Protein AF-A0A6S7FZI4-F1 (afdb_monomer_lite)

Radius of gyration: 20.91 Å; chains: 1; bounding box: 62×50×69 Å

Organism: Paramuricea clavata (NCBI:txid317549)

pLDDT: mean 75.78, std 21.63, range [35.62, 97.44]

Foldseek 3Di:
DDDDDDPDDDDDDDDDDDPPDDPDDDDDDPDDDDLVVLLVVLCVVCVVLQFRCPVVLVVLLVQLVVCVVVVHALVVSVVVVLVVQVVLCVVVVHDDPPAAEDEAPSVVSNSCSSRPDDCVPVDDVPGDYDHPNVSCVSVVGHGHPPPPPD

Structure (mmCIF, N/CA/C/O backbone):
data_AF-A0A6S7FZI4-F1
#
_entry.id   AF-A0A6S7FZI4-F1
#
loop_
_atom_site.group_PDB
_atom_site.id
_atom_site.type_symbol
_atom_site.label_atom_id
_atom_site.label_alt_id
_atom_site.label_comp_id
_atom_site.label_asym_id
_atom_site.label_entity_id
_atom_site.label_seq_id
_atom_site.pdbx_PDB_ins_code
_atom_site.Cartn_x
_atom_site.Cartn_y
_atom_site.Cartn_z
_atom_site.occupancy
_atom_site.B_iso_or_equiv
_atom_site.auth_seq_id
_atom_site.auth_comp_id
_atom_site.auth_asym_id
_atom_site.auth_atom_id
_atom_site.pdbx_PDB_model_num
ATOM 1 N N . MET A 1 1 ? 42.332 -12.182 -50.160 1.00 38.47 1 MET A N 1
ATOM 2 C CA . MET A 1 1 ? 42.891 -13.267 -49.322 1.00 38.47 1 MET A CA 1
ATOM 3 C C . MET A 1 1 ? 43.192 -12.633 -47.966 1.00 38.47 1 MET A C 1
ATOM 5 O O . MET A 1 1 ? 44.093 -11.819 -47.931 1.00 38.47 1 MET A O 1
ATOM 9 N N . GLY A 1 2 ? 42.352 -12.654 -46.927 1.00 40.97 2 GLY A N 1
ATOM 10 C CA . GLY A 1 2 ? 41.734 -13.753 -46.164 1.00 40.97 2 GLY A CA 1
ATOM 11 C C . GLY A 1 2 ? 42.342 -13.727 -44.736 1.00 40.97 2 GLY A C 1
ATOM 12 O O . GLY A 1 2 ? 43.515 -13.383 -44.649 1.00 40.97 2 GLY A O 1
ATOM 13 N N . PRO A 1 3 ? 41.649 -14.075 -43.629 1.00 50.59 3 PRO A N 1
ATOM 14 C CA . PRO A 1 3 ? 40.214 -14.070 -43.340 1.00 50.59 3 PRO A CA 1
ATOM 15 C C . PRO A 1 3 ? 39.821 -13.096 -42.193 1.00 50.59 3 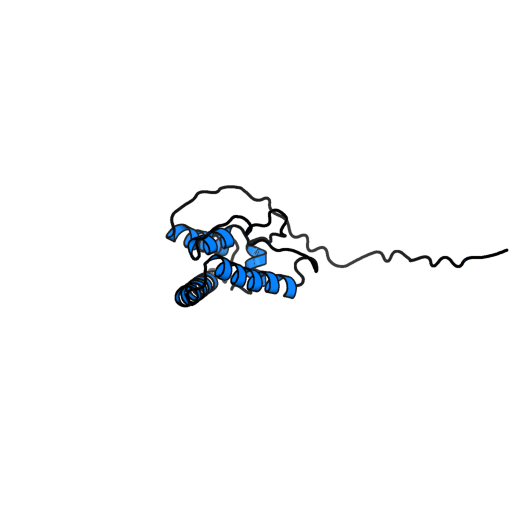PRO A C 1
ATOM 17 O O . PRO A 1 3 ? 40.630 -12.695 -41.360 1.00 50.59 3 PRO A O 1
ATOM 20 N N . ARG A 1 4 ? 38.531 -12.735 -42.141 1.00 47.88 4 ARG A N 1
ATOM 21 C CA . ARG A 1 4 ? 37.890 -12.010 -41.031 1.00 47.88 4 ARG A CA 1
ATOM 22 C C . ARG A 1 4 ? 37.622 -12.981 -39.875 1.00 47.88 4 ARG A C 1
ATOM 24 O O . ARG A 1 4 ? 36.940 -13.982 -40.078 1.00 47.88 4 ARG A O 1
ATOM 31 N N . GLY A 1 5 ? 38.129 -12.676 -38.682 1.00 41.44 5 GLY A N 1
ATOM 32 C CA . GLY A 1 5 ? 37.797 -13.401 -37.455 1.00 41.44 5 GLY A CA 1
ATOM 33 C C . GLY A 1 5 ? 36.372 -13.078 -37.003 1.00 41.44 5 GLY A C 1
ATOM 34 O O . GLY A 1 5 ? 36.095 -11.966 -36.564 1.00 41.44 5 GLY A O 1
ATOM 35 N N . ILE A 1 6 ? 35.471 -14.048 -37.142 1.00 48.12 6 ILE A N 1
ATOM 36 C CA . ILE A 1 6 ? 34.112 -14.025 -36.594 1.00 48.12 6 ILE A CA 1
ATOM 37 C C . ILE A 1 6 ? 34.208 -14.544 -35.157 1.00 48.12 6 ILE A C 1
ATOM 39 O O . ILE A 1 6 ? 34.532 -15.712 -34.945 1.00 48.12 6 ILE A O 1
ATOM 43 N N . PHE A 1 7 ? 33.933 -13.697 -34.165 1.00 44.94 7 PHE A N 1
ATOM 44 C CA . PHE A 1 7 ? 33.712 -14.167 -32.799 1.00 44.94 7 PHE A CA 1
ATOM 45 C C . PHE A 1 7 ? 32.337 -14.843 -32.732 1.00 44.94 7 PHE A C 1
ATOM 47 O O . PHE A 1 7 ? 31.302 -14.182 -32.710 1.00 44.94 7 PHE A O 1
ATOM 54 N N . LEU A 1 8 ? 32.342 -16.180 -32.725 1.00 41.84 8 LEU A N 1
ATOM 55 C CA . LEU A 1 8 ? 31.200 -16.997 -32.322 1.00 41.84 8 LEU A CA 1
ATOM 56 C C . LEU A 1 8 ? 30.901 -16.733 -30.838 1.00 41.84 8 LEU A C 1
ATOM 58 O O . LEU A 1 8 ? 31.619 -17.215 -29.959 1.00 41.84 8 LEU A O 1
ATOM 62 N N . LEU A 1 9 ? 29.818 -16.015 -30.552 1.00 40.19 9 LEU A N 1
ATOM 63 C CA . LEU A 1 9 ? 29.185 -16.060 -29.237 1.00 40.19 9 LEU A CA 1
ATOM 64 C C . LEU A 1 9 ? 28.507 -17.426 -29.088 1.00 40.19 9 LEU A C 1
ATOM 66 O O . LEU A 1 9 ? 27.569 -17.759 -29.813 1.00 40.19 9 LEU A O 1
ATOM 70 N N . LYS A 1 10 ? 29.028 -18.244 -28.171 1.00 39.25 10 LYS A N 1
ATOM 71 C CA . LYS A 1 10 ? 28.401 -19.502 -27.758 1.00 39.25 10 LYS A CA 1
ATOM 72 C C . LYS A 1 10 ? 27.069 -19.200 -27.054 1.00 39.25 10 LYS A C 1
ATOM 74 O O . LYS A 1 10 ? 27.046 -18.314 -26.200 1.00 39.25 10 LYS A O 1
ATOM 79 N N . PRO A 1 11 ? 25.995 -19.962 -27.315 1.00 40.03 11 PRO A N 1
ATOM 80 C CA . PRO A 1 11 ? 24.807 -19.918 -26.478 1.00 40.03 11 PRO A CA 1
ATOM 81 C C . PRO A 1 11 ? 25.095 -20.677 -25.176 1.00 40.03 11 PRO A C 1
ATOM 83 O O . PRO A 1 11 ? 25.331 -21.885 -25.188 1.00 40.03 11 PRO A O 1
ATOM 86 N N . ALA A 1 12 ? 25.108 -19.968 -24.047 1.00 41.47 12 ALA A N 1
ATOM 87 C CA . ALA A 1 12 ? 25.119 -20.591 -22.729 1.00 41.47 12 ALA A CA 1
ATOM 88 C C . ALA A 1 12 ? 23.682 -20.962 -22.356 1.00 41.47 12 ALA A C 1
ATOM 90 O O . ALA A 1 12 ? 22.860 -20.131 -21.980 1.00 41.47 12 ALA A O 1
ATOM 91 N N . SER A 1 13 ? 23.385 -22.240 -22.520 1.00 39.88 13 SER A N 1
ATOM 92 C CA . SER A 1 13 ? 22.155 -22.883 -22.107 1.00 39.88 13 SER A CA 1
ATOM 93 C C . SER A 1 13 ? 22.234 -23.302 -20.628 1.00 39.88 13 SER A C 1
ATOM 95 O O . SER A 1 13 ? 23.157 -24.024 -20.257 1.00 39.88 13 SER A O 1
ATOM 97 N N . ILE A 1 14 ? 21.184 -22.951 -19.867 1.00 42.12 14 ILE A N 1
ATOM 98 C CA . ILE A 1 14 ? 20.490 -23.788 -18.861 1.00 42.12 14 ILE A CA 1
ATOM 99 C C . ILE A 1 14 ? 20.825 -23.620 -17.347 1.00 42.12 14 ILE A C 1
ATOM 101 O O . ILE A 1 14 ? 21.946 -23.811 -16.889 1.00 42.12 14 ILE A O 1
ATOM 105 N N . LEU A 1 15 ? 19.715 -23.442 -16.598 1.00 40.66 15 LEU A N 1
ATOM 106 C CA . LEU A 1 15 ? 19.384 -23.790 -15.194 1.00 40.66 15 LEU A CA 1
ATOM 107 C C . LEU A 1 15 ? 19.662 -22.804 -14.042 1.00 40.66 15 LEU A C 1
ATOM 109 O O . LEU A 1 15 ? 20.755 -22.795 -13.474 1.00 40.66 15 LEU A O 1
ATOM 113 N N . ARG A 1 16 ? 18.563 -22.163 -13.587 1.00 38.78 16 ARG A N 1
ATOM 114 C CA . ARG A 1 16 ? 18.008 -22.085 -12.201 1.00 38.78 16 ARG A CA 1
ATOM 115 C C . ARG A 1 16 ? 17.265 -20.747 -12.044 1.00 38.78 16 ARG A C 1
ATOM 117 O O . ARG A 1 16 ? 17.855 -19.719 -12.317 1.00 38.78 16 ARG A O 1
ATOM 124 N N . SER A 1 17 ? 16.001 -20.615 -11.661 1.00 36.72 17 SER A N 1
ATOM 125 C CA . SER A 1 17 ? 14.963 -21.519 -11.172 1.00 36.72 17 SER A CA 1
ATOM 126 C C . SER A 1 17 ? 13.636 -20.874 -11.584 1.00 36.72 17 SER A C 1
ATOM 128 O O . SER A 1 17 ? 13.423 -19.695 -11.317 1.00 36.72 17 SER A O 1
ATOM 130 N N . ALA A 1 18 ? 12.757 -21.608 -12.263 1.00 36.41 18 ALA A N 1
ATOM 131 C CA . ALA A 1 18 ? 11.446 -21.090 -12.630 1.00 36.41 18 ALA A CA 1
ATOM 132 C C . ALA A 1 18 ? 10.572 -20.999 -11.370 1.00 36.41 18 ALA A C 1
ATOM 134 O O . ALA A 1 18 ? 9.954 -21.983 -10.967 1.00 36.41 18 ALA A O 1
ATOM 135 N N . VAL A 1 19 ? 10.519 -19.825 -10.738 1.00 40.34 19 VAL A N 1
ATOM 136 C CA . VAL A 1 19 ? 9.399 -19.493 -9.854 1.00 40.34 19 VAL A CA 1
ATOM 137 C C . VAL A 1 19 ? 8.221 -19.216 -10.778 1.00 40.34 19 VAL A C 1
ATOM 139 O O . VAL A 1 19 ? 8.058 -18.124 -11.314 1.00 40.34 19 VAL A O 1
ATOM 142 N N . ARG A 1 20 ? 7.438 -20.261 -11.041 1.00 35.62 20 ARG A N 1
ATOM 143 C CA . ARG A 1 20 ? 6.164 -20.162 -11.746 1.00 35.62 20 ARG A CA 1
ATOM 144 C C . ARG A 1 20 ? 5.189 -19.472 -10.790 1.00 35.62 20 ARG A C 1
ATOM 146 O O . ARG A 1 20 ? 4.558 -20.130 -9.972 1.00 35.62 20 ARG A O 1
ATOM 153 N N . ILE A 1 21 ? 5.158 -18.141 -10.815 1.00 45.03 21 ILE A N 1
ATOM 154 C CA . ILE A 1 21 ? 4.121 -17.371 -10.127 1.00 45.03 21 ILE A CA 1
ATOM 155 C C . ILE A 1 21 ? 2.904 -17.425 -11.038 1.00 45.03 21 ILE A C 1
ATOM 157 O O . ILE A 1 21 ? 2.925 -16.899 -12.150 1.00 45.03 21 ILE A O 1
ATOM 161 N N . GLU A 1 22 ? 1.884 -18.145 -10.591 1.00 36.84 22 GLU A N 1
ATOM 162 C CA . GLU A 1 22 ? 0.589 -18.191 -11.251 1.00 36.84 22 GLU A CA 1
ATOM 163 C C . GLU A 1 22 ? 0.009 -16.773 -11.253 1.00 36.84 22 GLU A C 1
ATOM 165 O O . GLU A 1 22 ? -0.283 -16.194 -10.206 1.00 36.84 22 GLU A O 1
ATOM 170 N N . ALA A 1 23 ? -0.068 -16.175 -12.441 1.00 37.00 23 ALA A N 1
ATOM 171 C CA . ALA A 1 23 ? -0.861 -14.983 -12.672 1.00 37.00 23 ALA A CA 1
ATOM 172 C C . ALA A 1 23 ? -2.330 -15.425 -12.671 1.00 37.00 23 ALA A C 1
ATOM 174 O O . ALA A 1 23 ? -2.833 -15.920 -13.679 1.00 37.00 23 ALA A O 1
ATOM 175 N N . GLU A 1 24 ? -2.989 -15.334 -11.518 1.00 41.78 24 GLU A N 1
ATOM 176 C CA . GLU A 1 24 ? -4.435 -15.534 -11.433 1.00 41.78 24 GLU A CA 1
ATOM 177 C C . GLU A 1 24 ? -5.155 -14.349 -12.084 1.00 41.78 24 GLU A C 1
ATOM 179 O O . GLU A 1 24 ? -4.827 -13.183 -11.851 1.00 41.78 24 GLU A O 1
ATOM 184 N N . ALA A 1 25 ? -6.111 -14.678 -12.953 1.00 40.75 25 ALA A N 1
ATOM 185 C CA . ALA A 1 25 ? -6.917 -13.727 -13.697 1.00 40.75 25 ALA A CA 1
ATOM 186 C C . ALA A 1 25 ? -7.755 -12.853 -12.751 1.00 40.75 25 ALA A C 1
ATOM 188 O O . ALA A 1 25 ? -8.406 -13.348 -11.832 1.00 40.75 25 ALA A O 1
ATOM 189 N N . LEU A 1 26 ? -7.743 -11.547 -13.018 1.00 42.19 26 LEU A N 1
ATOM 190 C CA . LEU A 1 26 ? -8.563 -10.537 -12.357 1.00 42.19 26 LEU A CA 1
ATOM 191 C C . LEU A 1 26 ? -10.052 -10.837 -12.587 1.00 42.19 26 LEU A C 1
ATOM 193 O O . LEU A 1 26 ? -10.534 -10.743 -13.714 1.00 42.19 26 LEU A O 1
ATOM 197 N N . SER A 1 27 ? -10.788 -11.166 -11.525 1.00 41.06 27 SER A N 1
ATOM 198 C CA . SER A 1 27 ? -12.248 -11.070 -11.524 1.00 41.06 27 SER A CA 1
ATOM 199 C C . SER A 1 27 ? -12.648 -9.618 -11.256 1.00 41.06 27 SER A C 1
ATOM 201 O O . SER A 1 27 ? -12.411 -9.087 -10.167 1.00 41.06 27 SER A O 1
ATOM 203 N N . GLU A 1 28 ? -13.232 -8.968 -12.259 1.00 46.34 28 GLU A N 1
ATOM 204 C CA . GLU A 1 28 ? -13.824 -7.636 -12.149 1.00 46.34 28 GLU A CA 1
ATOM 205 C C . GLU A 1 28 ? -15.177 -7.712 -11.430 1.00 46.34 28 GLU A C 1
ATOM 207 O O . GLU A 1 28 ? -16.212 -7.835 -12.071 1.00 46.34 28 GLU A O 1
ATOM 212 N N . ASP A 1 29 ? -15.189 -7.584 -10.105 1.00 40.97 29 ASP A N 1
ATOM 213 C CA . ASP A 1 29 ? -16.415 -7.258 -9.368 1.00 40.97 29 ASP A CA 1
ATOM 214 C C . ASP A 1 29 ? -16.199 -5.962 -8.584 1.00 40.97 29 ASP A C 1
ATOM 216 O O . ASP A 1 29 ? -15.775 -5.928 -7.428 1.00 40.97 29 ASP A O 1
ATOM 220 N N . SER A 1 30 ? -16.463 -4.843 -9.259 1.00 47.12 30 SER A N 1
ATOM 221 C CA . SER A 1 30 ? -16.413 -3.504 -8.675 1.00 47.12 30 SER A CA 1
ATOM 222 C C . SER A 1 30 ? -17.748 -3.163 -8.008 1.00 47.12 30 SER A C 1
ATOM 224 O O . SER A 1 30 ? -18.571 -2.425 -8.543 1.00 47.12 30 SER A O 1
ATOM 226 N N . ASN A 1 31 ? -17.972 -3.687 -6.800 1.00 43.47 31 ASN A N 1
ATOM 227 C CA . ASN A 1 31 ? -19.085 -3.241 -5.963 1.00 43.47 31 ASN A CA 1
ATOM 228 C C . ASN A 1 31 ? -18.614 -2.108 -5.036 1.00 43.47 31 ASN A C 1
ATOM 230 O O . ASN A 1 31 ? -17.888 -2.334 -4.068 1.00 43.47 31 ASN A O 1
ATOM 234 N N . ALA A 1 32 ? -19.003 -0.871 -5.353 1.00 42.50 32 ALA A N 1
ATOM 235 C CA . ALA A 1 32 ? -18.713 0.314 -4.551 1.00 42.50 32 ALA A CA 1
ATOM 236 C C . ALA A 1 32 ? -19.528 0.290 -3.246 1.00 42.50 32 ALA A C 1
ATOM 238 O O . ALA A 1 32 ? -20.634 0.826 -3.170 1.00 42.50 32 ALA A O 1
ATOM 239 N N . ARG A 1 33 ? -18.982 -0.348 -2.212 1.00 45.72 33 ARG A N 1
ATOM 240 C CA . ARG A 1 33 ? -19.541 -0.337 -0.858 1.00 45.72 33 ARG A CA 1
ATOM 241 C C . ARG A 1 33 ? -18.835 0.692 0.038 1.00 45.72 33 ARG A C 1
ATOM 243 O O . ARG A 1 33 ? -17.763 1.199 -0.285 1.00 45.72 33 ARG A O 1
ATOM 250 N N . SER A 1 34 ? -19.523 1.083 1.112 1.00 47.47 34 SER A N 1
ATOM 251 C CA . SER A 1 34 ? -19.255 2.262 1.949 1.00 47.47 34 SER A CA 1
ATOM 252 C C . SER A 1 34 ? -17.869 2.272 2.621 1.00 47.47 34 SER A C 1
ATOM 254 O O . SER A 1 34 ? -17.138 1.291 2.635 1.00 47.47 34 SER A O 1
ATOM 256 N N . GLY A 1 35 ? -17.474 3.409 3.198 1.00 49.41 35 GLY A N 1
ATOM 257 C CA . GLY A 1 35 ? -16.104 3.635 3.665 1.00 49.41 35 GLY A CA 1
ATOM 258 C C . GLY A 1 35 ? -15.551 2.701 4.747 1.00 49.41 35 GLY A C 1
ATOM 259 O O . GLY A 1 35 ? -14.366 2.373 4.714 1.00 49.41 35 GLY A O 1
ATOM 260 N N . SER A 1 36 ? -16.395 2.202 5.659 1.00 56.69 36 SER A N 1
ATOM 261 C CA . SER A 1 36 ? -15.973 1.159 6.610 1.00 56.69 36 SER A CA 1
ATOM 262 C C . SER A 1 36 ? -15.746 -0.190 5.928 1.00 56.69 36 SER A C 1
ATOM 264 O O . SER A 1 36 ? -15.011 -1.022 6.452 1.00 56.69 36 SER A O 1
ATOM 266 N N . ASP A 1 37 ? -16.352 -0.391 4.759 1.00 79.12 37 ASP A N 1
ATOM 267 C CA . ASP A 1 37 ? -16.323 -1.646 4.022 1.00 79.12 37 ASP A CA 1
ATOM 268 C C . ASP A 1 37 ? -14.974 -1.855 3.333 1.00 79.12 37 ASP A C 1
ATOM 270 O O . ASP A 1 37 ? -14.398 -2.925 3.441 1.00 79.12 37 ASP A O 1
ATOM 274 N N . SER A 1 38 ? -14.375 -0.816 2.735 1.00 86.44 38 SER A N 1
ATOM 275 C CA . SER A 1 38 ? -13.082 -0.962 2.032 1.00 86.44 38 SER A CA 1
ATOM 276 C C . SER A 1 38 ? -11.932 -1.445 2.930 1.00 86.44 38 SER A C 1
ATOM 278 O O . SER A 1 38 ? -11.066 -2.202 2.493 1.00 86.44 38 SER A O 1
ATOM 280 N N . LYS A 1 39 ? -11.936 -1.023 4.200 1.00 92.56 39 LYS A N 1
ATOM 281 C CA . LYS A 1 39 ? -10.982 -1.465 5.220 1.00 92.56 39 LYS A CA 1
ATOM 282 C C . LYS A 1 39 ? -11.203 -2.924 5.593 1.00 92.56 39 LYS A C 1
ATOM 284 O O . LYS A 1 39 ? -10.245 -3.688 5.655 1.00 92.56 39 LYS A O 1
ATOM 289 N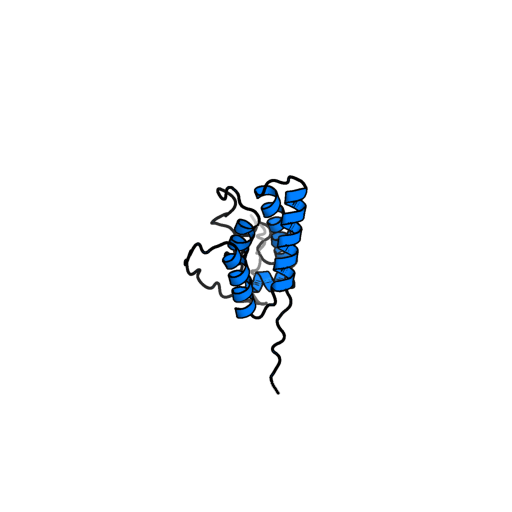 N . GLN A 1 40 ? -12.454 -3.266 5.889 1.00 92.44 40 GLN A N 1
ATOM 290 C CA . GLN A 1 40 ? -12.839 -4.598 6.328 1.00 92.44 40 GLN A CA 1
ATOM 291 C C . GLN A 1 40 ? -12.585 -5.618 5.215 1.00 92.44 40 GLN A C 1
ATOM 293 O O . GLN A 1 40 ? -11.933 -6.622 5.468 1.00 92.44 40 GLN A O 1
ATOM 298 N N . VAL A 1 41 ? -12.961 -5.286 3.978 1.00 93.31 41 VAL A N 1
ATOM 299 C CA . VAL A 1 41 ? -12.683 -6.084 2.777 1.00 93.31 41 VAL A CA 1
ATOM 300 C C . VAL A 1 41 ? -11.185 -6.333 2.616 1.00 93.31 41 VAL A C 1
ATOM 302 O O . VAL A 1 41 ? -10.779 -7.476 2.467 1.00 93.31 41 VAL A O 1
ATOM 305 N N . LEU A 1 42 ? -10.331 -5.306 2.732 1.00 94.62 42 LEU A N 1
ATOM 306 C CA . LEU A 1 42 ? -8.882 -5.512 2.625 1.00 94.62 42 LEU A CA 1
ATOM 307 C C . LEU A 1 42 ? -8.335 -6.435 3.728 1.00 94.62 42 LEU A C 1
ATOM 309 O O . LEU A 1 42 ? -7.438 -7.236 3.467 1.00 94.62 42 LEU A O 1
ATOM 313 N N . LEU A 1 43 ? -8.840 -6.310 4.959 1.00 95.25 43 LEU A N 1
ATOM 314 C CA . LEU A 1 43 ? -8.434 -7.178 6.065 1.00 95.25 43 LEU A CA 1
ATOM 315 C C . LEU A 1 43 ? -8.887 -8.623 5.841 1.00 95.25 43 LEU A C 1
ATOM 317 O O . LEU A 1 43 ? -8.087 -9.527 6.057 1.00 95.25 43 LEU A O 1
ATOM 321 N N . GLU A 1 44 ? -10.116 -8.832 5.373 1.00 94.69 44 GLU A N 1
ATOM 322 C CA . GLU A 1 44 ? -10.658 -10.149 5.019 1.00 94.69 44 GLU A CA 1
ATOM 323 C C . GLU A 1 44 ? -9.885 -10.780 3.857 1.00 94.69 44 GLU A C 1
ATOM 325 O O . GLU A 1 44 ? -9.505 -11.946 3.939 1.00 94.69 44 GLU A O 1
ATOM 330 N N . ASP A 1 45 ? -9.561 -10.000 2.824 1.00 95.00 45 ASP A N 1
ATOM 331 C CA . ASP A 1 45 ? -8.760 -10.452 1.686 1.00 95.00 45 ASP A CA 1
ATOM 332 C C . ASP A 1 45 ? -7.353 -10.870 2.129 1.00 95.00 45 ASP A C 1
ATOM 334 O O . ASP A 1 45 ? -6.858 -11.913 1.705 1.00 95.00 45 ASP A O 1
ATOM 338 N N . MET A 1 46 ? -6.706 -10.086 3.004 1.00 95.50 46 MET A N 1
ATOM 339 C CA . MET A 1 46 ? -5.402 -10.425 3.588 1.00 95.50 46 MET A CA 1
ATOM 340 C C . MET A 1 46 ? -5.483 -11.652 4.506 1.00 95.50 46 MET A C 1
ATOM 342 O O . MET A 1 46 ? -4.593 -12.503 4.478 1.00 95.50 46 MET A O 1
ATOM 346 N N . GLU A 1 47 ? -6.554 -11.783 5.285 1.00 94.19 47 GLU A N 1
ATOM 347 C CA . GLU A 1 47 ? -6.789 -12.930 6.159 1.00 94.19 47 GLU A CA 1
ATOM 348 C C . GLU A 1 47 ? -6.994 -14.218 5.351 1.00 94.19 47 GLU A C 1
ATOM 350 O O . GLU A 1 47 ? -6.395 -15.246 5.677 1.00 94.19 47 GLU A O 1
ATOM 355 N N . ALA A 1 48 ? -7.755 -14.153 4.255 1.00 93.56 48 ALA A N 1
ATOM 356 C CA . ALA A 1 48 ? -8.014 -15.279 3.361 1.00 93.56 48 ALA A CA 1
ATOM 357 C C . ALA A 1 48 ? -6.725 -15.854 2.747 1.00 93.56 48 ALA A C 1
ATOM 359 O O . ALA A 1 48 ? -6.613 -17.065 2.545 1.00 93.56 48 ALA A O 1
ATOM 360 N N . ILE A 1 49 ? -5.717 -15.008 2.508 1.00 95.00 49 ILE A N 1
ATOM 361 C CA . ILE A 1 49 ? -4.391 -15.427 2.023 1.00 95.00 49 ILE A CA 1
ATOM 362 C C . ILE A 1 49 ? -3.380 -15.719 3.149 1.00 95.00 49 ILE A C 1
ATOM 364 O O . ILE A 1 49 ? -2.225 -16.035 2.851 1.00 95.00 49 ILE A O 1
ATOM 368 N N . GLY A 1 50 ? -3.799 -15.651 4.419 1.00 94.56 50 GLY A N 1
ATOM 369 C CA . GLY A 1 50 ? -3.013 -16.052 5.592 1.00 94.56 50 GLY A CA 1
ATOM 370 C C . GLY A 1 50 ? -2.178 -14.950 6.252 1.00 94.56 50 GLY A C 1
ATOM 371 O O . GLY A 1 50 ? -1.246 -15.270 6.988 1.00 94.56 50 GLY A O 1
ATOM 372 N N . PHE A 1 51 ? -2.481 -13.673 6.018 1.00 96.06 51 PHE A N 1
ATOM 373 C CA . PHE A 1 51 ? -1.733 -12.531 6.557 1.00 96.06 51 PHE A CA 1
ATOM 374 C C . PHE A 1 51 ? -2.565 -11.699 7.544 1.00 96.06 51 PHE A C 1
ATOM 376 O O . PHE A 1 51 ? -3.763 -11.503 7.361 1.00 96.06 51 PHE A O 1
ATOM 383 N N . ASP A 1 52 ? -1.920 -11.166 8.583 1.00 95.50 52 ASP A N 1
ATOM 384 C CA . ASP A 1 52 ? -2.500 -10.182 9.501 1.00 95.50 52 ASP A CA 1
ATOM 385 C C . ASP A 1 52 ? -2.226 -8.754 9.003 1.00 95.50 52 ASP A C 1
ATOM 387 O O . ASP A 1 52 ? -1.204 -8.127 9.299 1.00 95.50 52 ASP A O 1
ATOM 391 N N . GLY A 1 53 ? -3.188 -8.221 8.250 1.00 94.81 53 GLY A N 1
ATOM 392 C CA . GLY A 1 53 ? -3.152 -6.861 7.715 1.00 94.81 53 GLY A CA 1
ATOM 393 C C . GLY A 1 53 ? -3.392 -5.743 8.737 1.00 94.81 53 GLY A C 1
ATOM 394 O O . GLY A 1 53 ? -3.318 -4.566 8.376 1.00 94.81 53 GLY A O 1
ATOM 395 N N . SER A 1 54 ? -3.692 -6.054 10.004 1.00 95.31 54 SER A N 1
ATOM 396 C CA . SER A 1 54 ? -4.177 -5.059 10.974 1.00 95.31 54 SER A CA 1
ATOM 397 C C . SER A 1 54 ? -3.168 -3.942 11.251 1.00 95.31 54 SER A C 1
ATOM 399 O O . SER A 1 54 ? -3.535 -2.765 11.330 1.00 95.31 54 SER A O 1
ATOM 401 N N . SER A 1 55 ? -1.887 -4.296 11.365 1.00 94.69 55 SER A N 1
ATOM 402 C CA . SER A 1 55 ? -0.790 -3.348 11.569 1.00 94.69 55 SER A CA 1
ATOM 403 C C . SER A 1 55 ? -0.556 -2.481 10.330 1.00 94.69 55 SER A C 1
ATOM 405 O O . SER A 1 55 ? -0.436 -1.261 10.448 1.00 94.69 55 SER A O 1
ATOM 407 N N . PHE A 1 56 ? -0.569 -3.090 9.141 1.00 95.31 56 PHE A N 1
ATOM 408 C CA . PHE A 1 56 ? -0.426 -2.400 7.861 1.00 95.31 56 PHE A CA 1
ATOM 409 C C . PHE A 1 56 ? -1.506 -1.329 7.682 1.00 95.31 56 PHE A C 1
ATOM 411 O O . PHE A 1 56 ? -1.186 -0.162 7.454 1.00 95.31 56 PHE A O 1
ATOM 418 N N . VAL A 1 57 ? -2.773 -1.706 7.861 1.00 95.81 57 VAL A N 1
ATOM 419 C CA . VAL A 1 57 ? -3.917 -0.801 7.713 1.00 95.81 57 VAL A CA 1
ATOM 420 C C . VAL A 1 57 ? -3.825 0.374 8.688 1.00 95.81 57 VAL A C 1
ATOM 422 O O . VAL A 1 57 ? -3.918 1.524 8.261 1.00 95.81 57 VAL A O 1
ATOM 425 N N . LYS A 1 58 ? -3.565 0.112 9.978 1.00 95.69 58 LYS A N 1
ATOM 426 C CA . LYS A 1 58 ? -3.419 1.168 10.998 1.00 95.69 58 LYS A CA 1
ATOM 427 C C . LYS A 1 58 ? -2.281 2.135 10.669 1.00 95.69 58 LYS A C 1
ATOM 429 O O . LYS A 1 58 ? -2.445 3.349 10.792 1.00 95.69 58 LYS A O 1
ATOM 434 N N . ASN A 1 59 ? -1.134 1.610 10.241 1.00 95.81 59 ASN A N 1
ATOM 435 C CA . ASN A 1 59 ? 0.028 2.422 9.886 1.00 95.81 59 ASN A CA 1
ATOM 436 C C . ASN A 1 59 ? -0.241 3.283 8.647 1.00 95.81 59 ASN A C 1
ATOM 438 O O . ASN A 1 59 ? 0.155 4.451 8.609 1.00 95.81 59 ASN A O 1
ATOM 442 N N . LEU A 1 60 ? -0.934 2.727 7.651 1.00 95.31 60 LEU A N 1
ATOM 443 C CA . LEU A 1 60 ? -1.313 3.454 6.446 1.00 95.31 60 LEU A CA 1
ATOM 444 C C . LEU A 1 60 ? -2.300 4.585 6.771 1.00 95.31 60 LEU A C 1
ATOM 446 O O . LEU A 1 60 ? -2.047 5.725 6.387 1.00 95.31 60 LEU A O 1
ATOM 450 N N . GLU A 1 61 ? -3.358 4.310 7.541 1.00 96.12 61 GLU A N 1
ATOM 451 C CA . GLU A 1 61 ? -4.321 5.322 8.011 1.00 96.12 61 GLU A CA 1
ATOM 452 C C . GLU A 1 61 ? -3.624 6.457 8.773 1.00 96.12 61 GLU A C 1
ATOM 454 O O . GLU A 1 61 ? -3.820 7.632 8.458 1.00 96.12 61 GLU A O 1
ATOM 459 N N . ALA A 1 62 ? -2.762 6.116 9.736 1.00 96.69 62 ALA A N 1
ATOM 460 C CA . ALA A 1 62 ? -2.020 7.097 10.522 1.00 96.69 62 ALA A CA 1
ATOM 461 C C . ALA A 1 62 ? -1.092 7.957 9.648 1.00 96.69 62 ALA A C 1
ATOM 463 O O . ALA A 1 62 ? -1.023 9.177 9.823 1.00 96.69 62 ALA A O 1
ATOM 464 N N . SER A 1 63 ? -0.403 7.346 8.677 1.00 96.81 63 SER A N 1
ATOM 465 C CA . SER A 1 63 ? 0.485 8.066 7.759 1.00 96.81 63 SER A CA 1
ATOM 466 C C . SER A 1 63 ? -0.281 9.009 6.830 1.00 96.81 63 SER A C 1
ATOM 468 O O . SER A 1 63 ? 0.138 10.152 6.621 1.00 96.81 63 SER A O 1
ATOM 470 N N . VAL A 1 64 ? -1.424 8.564 6.301 1.00 95.62 64 VAL A N 1
ATOM 471 C CA . VAL A 1 64 ? -2.305 9.393 5.471 1.00 95.62 64 VAL A CA 1
ATOM 472 C C . VAL A 1 64 ? -2.843 10.573 6.280 1.00 95.62 64 VAL A C 1
ATOM 474 O O . VAL A 1 64 ? -2.727 11.713 5.824 1.00 95.62 64 VAL A O 1
ATOM 477 N N . ALA A 1 65 ? -3.341 10.330 7.495 1.00 96.00 65 ALA A N 1
ATOM 478 C CA . ALA A 1 65 ? -3.875 11.367 8.373 1.00 96.00 65 ALA A CA 1
ATOM 479 C C . ALA A 1 65 ? -2.821 12.426 8.747 1.00 96.00 65 ALA A C 1
ATOM 481 O O . ALA A 1 65 ? -3.088 13.627 8.663 1.00 96.00 65 ALA A O 1
ATOM 482 N N . ASP A 1 66 ? -1.594 12.017 9.095 1.00 97.44 66 ASP A N 1
ATOM 483 C CA . ASP A 1 66 ? -0.490 12.948 9.375 1.00 97.44 66 ASP A CA 1
ATOM 484 C C . ASP A 1 66 ? -0.155 13.817 8.150 1.00 97.44 66 ASP A C 1
ATOM 486 O O . ASP A 1 66 ? 0.011 15.035 8.257 1.00 97.44 66 ASP A O 1
ATOM 490 N N . ARG A 1 67 ? -0.121 13.231 6.950 1.00 95.56 67 ARG A N 1
ATOM 491 C CA . ARG A 1 67 ? 0.153 13.983 5.716 1.00 95.56 67 ARG A CA 1
ATOM 492 C C . ARG A 1 67 ? -0.981 14.937 5.345 1.00 95.56 67 ARG A C 1
ATOM 494 O O . ARG A 1 67 ? -0.696 16.050 4.898 1.00 95.56 67 ARG A O 1
ATOM 501 N N . GLN A 1 68 ? -2.235 14.537 5.552 1.00 95.00 68 GLN A N 1
ATOM 502 C CA . GLN A 1 68 ? -3.401 15.409 5.384 1.00 95.00 68 GLN A CA 1
ATOM 503 C C . GLN A 1 68 ? -3.347 16.588 6.359 1.00 95.00 68 GLN A C 1
ATOM 505 O O . GLN A 1 68 ? -3.507 17.731 5.936 1.00 95.00 68 GLN A O 1
ATOM 510 N N . LYS A 1 69 ? -3.004 16.343 7.631 1.00 96.69 69 LYS A N 1
ATOM 511 C CA . LYS A 1 69 ? -2.804 17.395 8.643 1.00 96.69 69 LYS A CA 1
ATOM 512 C C . LYS A 1 69 ? -1.715 18.399 8.244 1.00 96.69 69 LYS A C 1
ATOM 514 O O . LYS A 1 69 ? -1.808 19.575 8.575 1.00 96.69 69 LYS A O 1
ATOM 519 N N . ARG A 1 70 ? -0.706 17.960 7.484 1.00 96.06 70 ARG A N 1
ATOM 520 C CA . ARG A 1 70 ? 0.348 18.815 6.897 1.00 96.06 70 ARG A CA 1
ATOM 521 C C . ARG A 1 70 ? -0.062 19.497 5.581 1.00 96.06 70 ARG A C 1
ATOM 523 O O . ARG A 1 70 ? 0.804 20.028 4.883 1.00 96.06 70 ARG A O 1
ATOM 530 N N . GLY A 1 71 ? -1.336 19.431 5.193 1.00 94.44 71 GLY A N 1
ATOM 531 C CA . GLY A 1 71 ? -1.869 20.052 3.978 1.00 94.44 71 GLY A CA 1
ATOM 532 C C . GLY A 1 71 ? -1.374 19.418 2.676 1.00 94.44 71 GLY A C 1
ATOM 533 O O . GLY A 1 71 ? -1.338 20.083 1.640 1.00 94.44 71 GLY A O 1
ATOM 534 N N . LYS A 1 72 ? -0.925 18.153 2.692 1.00 94.12 72 LYS A N 1
ATOM 535 C CA . LYS A 1 72 ? -0.492 17.478 1.459 1.00 94.12 72 LYS A CA 1
ATOM 536 C C . LYS A 1 72 ? -1.716 17.066 0.631 1.00 94.12 72 LYS A C 1
ATOM 538 O O . LYS A 1 72 ? -2.634 16.465 1.181 1.00 94.12 72 LYS A O 1
ATOM 543 N N . PRO A 1 73 ? -1.727 17.328 -0.691 1.00 91.38 73 PRO A N 1
ATOM 544 C CA . PRO A 1 73 ? -2.839 16.920 -1.536 1.00 91.38 73 PRO A CA 1
ATOM 545 C C . PRO A 1 73 ? -2.885 15.385 -1.655 1.00 91.38 73 PRO A C 1
ATOM 547 O O . PRO A 1 73 ? -1.819 14.764 -1.744 1.00 91.38 73 PRO A O 1
ATOM 550 N N . PRO A 1 74 ? -4.079 14.769 -1.736 1.00 90.62 74 PRO A N 1
ATOM 551 C CA . PRO A 1 74 ? -4.253 13.313 -1.772 1.00 90.62 74 PRO A CA 1
ATOM 552 C C . PRO A 1 74 ? -3.389 12.587 -2.810 1.00 90.62 74 PRO A C 1
ATOM 554 O O . PRO A 1 74 ? -2.736 11.602 -2.478 1.00 90.62 74 PRO A O 1
ATOM 557 N N . ARG A 1 75 ? -3.262 13.139 -4.025 1.00 87.88 75 ARG A N 1
ATOM 558 C CA . ARG A 1 75 ? -2.373 12.612 -5.077 1.00 87.88 75 ARG A CA 1
ATOM 559 C C . ARG A 1 75 ? -0.923 12.444 -4.608 1.00 87.88 75 ARG A C 1
ATOM 561 O O . ARG A 1 75 ? -0.303 11.414 -4.851 1.00 87.88 75 ARG A O 1
ATOM 568 N N . LYS A 1 76 ? -0.368 13.435 -3.896 1.00 89.19 76 LYS A N 1
ATOM 569 C CA . LYS A 1 76 ? 1.004 13.345 -3.358 1.00 89.19 76 LYS A CA 1
ATOM 570 C C . LYS A 1 76 ? 1.107 12.324 -2.227 1.00 89.19 76 LYS A C 1
ATOM 572 O O . LYS A 1 76 ? 2.161 11.722 -2.064 1.00 89.19 76 LYS A O 1
ATOM 577 N N . ILE A 1 77 ? 0.046 12.140 -1.444 1.00 92.06 77 ILE A N 1
ATOM 578 C CA . ILE A 1 77 ? 0.007 11.138 -0.373 1.00 92.06 77 ILE A CA 1
ATOM 579 C C . ILE A 1 77 ? 0.062 9.734 -0.978 1.00 92.06 77 ILE A C 1
ATOM 581 O O . ILE A 1 77 ? 0.959 8.965 -0.637 1.00 92.06 77 ILE A O 1
ATOM 585 N N . ARG A 1 78 ? -0.827 9.441 -1.936 1.00 89.69 78 ARG A N 1
ATOM 586 C CA . ARG A 1 78 ? -0.860 8.160 -2.655 1.00 89.69 78 ARG A CA 1
ATOM 587 C C . ARG A 1 78 ? 0.464 7.870 -3.358 1.00 89.69 78 ARG A C 1
ATOM 589 O O . ARG A 1 78 ? 1.001 6.781 -3.198 1.00 89.69 78 ARG A O 1
ATOM 596 N N . TYR A 1 79 ? 1.038 8.865 -4.041 1.00 88.19 79 TYR A N 1
ATOM 597 C CA . TYR A 1 79 ? 2.331 8.722 -4.718 1.00 88.19 79 TYR A CA 1
ATOM 598 C C . TYR A 1 79 ? 3.474 8.339 -3.767 1.00 88.19 79 TYR A C 1
ATOM 600 O O . TYR A 1 79 ? 4.318 7.523 -4.113 1.00 88.19 79 TYR A O 1
ATOM 608 N N . VAL A 1 80 ? 3.503 8.876 -2.543 1.00 91.44 80 VAL A N 1
ATOM 609 C CA . VAL A 1 80 ? 4.549 8.501 -1.581 1.00 91.44 80 VAL A CA 1
ATOM 610 C C . VAL A 1 80 ? 4.416 7.045 -1.143 1.00 91.44 80 VAL A C 1
ATOM 612 O O . VAL A 1 80 ? 5.421 6.339 -1.086 1.00 91.44 80 VAL A O 1
ATOM 615 N N . HIS A 1 81 ? 3.197 6.581 -0.868 1.00 91.44 81 HIS A N 1
ATOM 616 C CA . HIS A 1 81 ? 2.970 5.173 -0.539 1.00 91.44 81 HIS A CA 1
ATOM 617 C C . HIS A 1 81 ? 3.266 4.255 -1.728 1.00 91.44 81 HIS A C 1
ATOM 619 O O . HIS A 1 81 ? 3.825 3.178 -1.536 1.00 91.44 81 HIS A O 1
ATOM 625 N N . TYR A 1 82 ? 2.978 4.711 -2.950 1.00 89.44 82 TYR A N 1
ATOM 626 C CA . TYR A 1 82 ? 3.380 4.023 -4.173 1.00 89.44 82 TYR A CA 1
ATOM 627 C C . TYR A 1 82 ? 4.900 3.858 -4.239 1.00 89.44 82 TYR A C 1
ATOM 629 O O . TYR A 1 82 ? 5.379 2.736 -4.351 1.00 89.44 82 TYR A O 1
ATOM 637 N N . CYS A 1 83 ? 5.666 4.943 -4.079 1.00 89.06 83 CYS A N 1
ATOM 638 C CA . CYS A 1 83 ? 7.128 4.886 -4.084 1.00 89.06 83 CYS A CA 1
ATOM 639 C C . CYS A 1 83 ? 7.682 3.928 -3.024 1.00 89.06 83 CYS A C 1
ATOM 641 O O . CYS A 1 83 ? 8.622 3.191 -3.304 1.00 89.06 83 CYS A O 1
ATOM 643 N N . GLN A 1 84 ? 7.116 3.932 -1.813 1.00 90.62 84 GLN A N 1
ATOM 644 C CA . GLN A 1 84 ? 7.543 3.034 -0.736 1.00 90.62 84 GLN A CA 1
ATOM 645 C C . GLN A 1 84 ? 7.354 1.566 -1.117 1.00 90.62 84 GLN A C 1
ATOM 647 O O . GLN A 1 84 ? 8.267 0.761 -0.942 1.00 90.62 84 GLN A O 1
ATOM 652 N N . TRP A 1 85 ? 6.181 1.237 -1.650 1.00 89.50 85 TRP A N 1
ATOM 653 C CA . TRP A 1 85 ? 5.848 -0.119 -2.055 1.00 89.50 85 TRP A CA 1
ATOM 654 C C . TRP A 1 85 ? 6.632 -0.572 -3.299 1.00 89.50 85 TRP A C 1
ATOM 656 O O . TRP A 1 85 ? 7.252 -1.633 -3.265 1.00 89.50 85 TRP A O 1
ATOM 666 N N . ALA A 1 86 ? 6.691 0.242 -4.354 1.00 89.12 86 ALA A N 1
ATOM 667 C CA . ALA A 1 86 ? 7.455 -0.058 -5.567 1.00 89.12 86 ALA A CA 1
ATOM 668 C C . ALA A 1 86 ? 8.944 -0.280 -5.258 1.00 89.12 86 ALA A C 1
ATOM 670 O O . ALA A 1 86 ? 9.562 -1.226 -5.7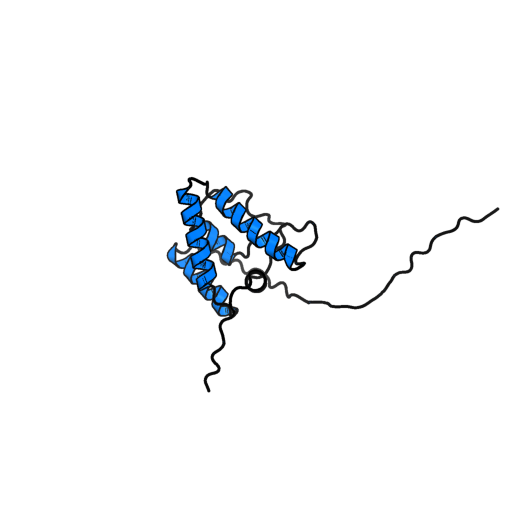35 1.00 89.12 86 ALA A O 1
ATOM 671 N N . HIS A 1 87 ? 9.519 0.538 -4.375 1.00 89.25 87 HIS A N 1
ATOM 672 C CA . HIS A 1 87 ? 10.895 0.352 -3.928 1.00 89.25 87 HIS A CA 1
ATOM 673 C C . HIS A 1 87 ? 11.095 -0.941 -3.120 1.00 89.25 87 HIS A C 1
ATOM 675 O O . HIS A 1 87 ? 12.163 -1.547 -3.190 1.00 89.25 87 HIS A O 1
ATOM 681 N N . ALA A 1 88 ? 10.089 -1.390 -2.362 1.00 90.94 88 ALA A N 1
ATOM 682 C CA . ALA A 1 88 ? 10.151 -2.680 -1.680 1.00 90.94 88 ALA A CA 1
ATOM 683 C C . ALA A 1 88 ? 10.156 -3.853 -2.678 1.00 90.94 88 ALA A C 1
ATOM 685 O O . ALA A 1 88 ? 10.890 -4.814 -2.460 1.00 90.94 88 ALA A O 1
ATOM 686 N N . LEU A 1 89 ? 9.409 -3.753 -3.785 1.00 89.50 89 LEU A N 1
ATOM 687 C CA . LEU A 1 89 ? 9.437 -4.751 -4.862 1.00 89.50 89 LEU A CA 1
ATOM 688 C C . LEU A 1 89 ? 10.804 -4.824 -5.540 1.00 89.50 89 LEU A C 1
ATOM 690 O O . LEU A 1 89 ? 11.379 -5.908 -5.622 1.00 89.50 89 LEU A O 1
ATOM 694 N N . LEU A 1 90 ? 11.357 -3.672 -5.924 1.00 88.44 90 LEU A N 1
ATOM 695 C CA . LEU A 1 90 ? 12.688 -3.594 -6.531 1.00 88.44 90 LEU A CA 1
ATOM 696 C C . LEU A 1 90 ? 13.768 -4.191 -5.620 1.00 88.44 90 LEU A C 1
ATOM 698 O O . LEU A 1 90 ? 14.618 -4.942 -6.076 1.00 88.44 90 LEU A O 1
ATOM 702 N N . LYS A 1 91 ? 13.705 -3.934 -4.307 1.00 90.19 91 LYS A N 1
ATOM 703 C CA . LYS A 1 91 ? 14.639 -4.512 -3.323 1.00 90.19 91 LYS A CA 1
ATOM 704 C C . LYS A 1 91 ? 14.577 -6.034 -3.195 1.00 90.19 91 LYS A C 1
ATOM 706 O O . LYS A 1 91 ? 15.491 -6.620 -2.621 1.00 90.19 91 LYS A O 1
ATOM 711 N N . LYS A 1 92 ? 13.482 -6.654 -3.630 1.00 89.62 92 LYS A N 1
ATOM 712 C CA . LYS A 1 92 ? 13.291 -8.108 -3.618 1.00 89.62 92 LYS A CA 1
ATOM 713 C C . LYS A 1 92 ? 13.496 -8.702 -5.021 1.00 89.62 92 LYS A C 1
ATOM 715 O O . LYS A 1 92 ? 13.095 -9.842 -5.236 1.00 89.62 92 LYS A O 1
ATOM 720 N N . ASP A 1 93 ? 14.075 -7.932 -5.949 1.00 87.75 93 ASP A N 1
ATOM 721 C CA . ASP A 1 93 ? 14.286 -8.289 -7.356 1.00 87.75 93 ASP A CA 1
ATOM 722 C C . ASP A 1 93 ? 12.983 -8.708 -8.071 1.00 87.75 93 ASP A C 1
ATOM 724 O O . ASP A 1 93 ? 12.964 -9.613 -8.908 1.00 87.75 93 ASP A O 1
ATOM 728 N N . ILE A 1 94 ? 11.859 -8.073 -7.708 1.00 85.06 94 ILE A N 1
ATOM 729 C CA . ILE A 1 94 ? 10.552 -8.301 -8.335 1.00 85.06 94 ILE A CA 1
ATOM 730 C C . ILE A 1 94 ? 10.290 -7.199 -9.358 1.00 85.06 94 ILE A C 1
ATOM 732 O O . ILE A 1 94 ? 10.259 -6.023 -9.005 1.00 85.06 94 ILE A O 1
ATOM 736 N N . GLY A 1 95 ? 10.021 -7.604 -10.601 1.00 78.19 95 GLY A N 1
ATOM 737 C CA . GLY A 1 95 ? 9.961 -6.705 -11.757 1.00 78.19 95 GLY A CA 1
ATOM 738 C C . GLY A 1 95 ? 11.350 -6.479 -12.369 1.00 78.19 95 GLY A C 1
ATOM 739 O O . GLY A 1 95 ? 12.365 -6.656 -11.704 1.00 78.19 95 GLY A O 1
ATOM 740 N N . GLY A 1 96 ? 11.406 -6.153 -13.663 1.00 78.88 96 GLY A N 1
ATOM 741 C CA . GLY A 1 96 ? 12.659 -5.753 -14.321 1.00 78.88 96 GLY A CA 1
ATOM 742 C C . GLY A 1 96 ? 13.145 -4.370 -13.863 1.00 78.88 96 GLY A C 1
ATOM 743 O O . GLY A 1 96 ? 12.411 -3.656 -13.184 1.00 78.88 96 GLY A O 1
ATOM 744 N N . GLU A 1 97 ? 14.355 -3.971 -14.273 1.00 71.75 97 GLU A N 1
ATOM 745 C CA . GLU A 1 97 ? 14.966 -2.678 -13.893 1.00 71.75 97 GLU A CA 1
ATOM 746 C C . GLU A 1 97 ? 14.100 -1.456 -14.262 1.00 71.75 97 GLU A C 1
ATOM 748 O O . GLU A 1 97 ? 14.102 -0.467 -13.533 1.00 71.75 97 GLU A O 1
ATOM 753 N N . ASP A 1 98 ? 13.291 -1.566 -15.321 1.00 75.25 98 ASP A N 1
ATOM 754 C CA . ASP A 1 98 ? 12.385 -0.514 -15.807 1.00 75.25 98 ASP A CA 1
ATOM 755 C C . ASP A 1 98 ? 10.897 -0.816 -15.538 1.00 75.25 98 ASP A C 1
ATOM 757 O O . ASP A 1 98 ? 10.010 -0.260 -16.188 1.00 75.25 98 ASP A O 1
ATOM 761 N N . ALA A 1 99 ? 10.590 -1.735 -14.617 1.00 78.31 99 ALA A N 1
ATOM 762 C CA . ALA A 1 99 ? 9.206 -2.095 -14.333 1.00 78.31 99 ALA A CA 1
ATOM 763 C C . ALA A 1 99 ? 8.452 -0.936 -13.663 1.00 78.31 99 ALA A C 1
ATOM 765 O O . ALA A 1 99 ? 8.812 -0.450 -12.590 1.00 78.31 99 ALA A O 1
ATOM 766 N N . GLU A 1 100 ? 7.348 -0.529 -14.280 1.00 81.19 100 GLU A N 1
ATOM 767 C CA . GLU A 1 100 ? 6.349 0.313 -13.634 1.00 81.19 100 GLU A CA 1
ATOM 768 C C . GLU A 1 100 ? 5.403 -0.582 -12.839 1.00 81.19 100 GLU A C 1
ATOM 770 O O . GLU A 1 100 ? 4.969 -1.609 -13.349 1.00 81.19 100 GLU A O 1
ATOM 775 N N . PHE A 1 101 ? 5.080 -0.222 -11.597 1.00 84.38 101 PHE A N 1
ATOM 776 C CA . PHE A 1 101 ? 4.299 -1.088 -10.713 1.00 84.38 101 PHE A CA 1
ATOM 777 C C . PHE A 1 101 ? 2.875 -0.563 -10.511 1.00 84.38 101 PHE A C 1
ATOM 779 O O . PHE A 1 101 ? 2.642 0.640 -10.416 1.00 84.38 101 PHE A O 1
ATOM 786 N N . GLY A 1 102 ? 1.902 -1.468 -10.425 1.00 84.38 102 GLY A N 1
ATOM 787 C CA . GLY A 1 102 ? 0.510 -1.148 -10.101 1.00 84.38 102 GLY A CA 1
ATOM 788 C C . GLY A 1 102 ? 0.099 -1.766 -8.769 1.00 84.38 102 GLY A C 1
ATOM 789 O O . GLY A 1 102 ? 0.277 -2.971 -8.580 1.00 84.38 102 GLY A O 1
ATOM 790 N N . PHE A 1 103 ? -0.438 -0.968 -7.837 1.00 85.75 103 PHE A N 1
ATOM 791 C CA . PHE A 1 103 ? -0.925 -1.500 -6.557 1.00 85.75 103 PHE A CA 1
ATOM 792 C C . PHE A 1 103 ? -1.881 -2.682 -6.788 1.00 85.75 103 PHE A C 1
ATOM 794 O O . PHE A 1 103 ? -2.688 -2.615 -7.720 1.00 85.75 103 PHE A O 1
ATOM 801 N N . PRO A 1 104 ? -1.881 -3.707 -5.913 1.00 88.81 104 PRO A N 1
ATOM 802 C CA . PRO A 1 104 ? -2.968 -4.679 -5.898 1.00 88.81 104 PRO A CA 1
ATOM 803 C C . PRO A 1 104 ? -4.311 -3.955 -5.772 1.00 88.81 104 PRO A C 1
ATOM 805 O O . PRO A 1 104 ? -4.426 -2.999 -4.996 1.00 88.81 104 PRO A O 1
ATOM 808 N N . CYS A 1 105 ? -5.326 -4.401 -6.514 1.00 86.62 105 CYS A N 1
ATOM 809 C CA . CYS A 1 105 ? -6.628 -3.731 -6.587 1.00 86.62 105 CYS A CA 1
ATOM 810 C C . CYS A 1 105 ? -7.242 -3.478 -5.202 1.00 86.62 105 CYS A C 1
ATOM 812 O O . CYS A 1 105 ? -7.760 -2.393 -4.946 1.00 86.62 105 CYS A O 1
ATOM 814 N N . GLN A 1 106 ? -7.112 -4.436 -4.283 1.00 90.06 106 GLN A N 1
ATOM 815 C CA . GLN A 1 106 ? -7.602 -4.352 -2.906 1.00 90.06 106 GLN A CA 1
ATOM 816 C C . GLN A 1 106 ? -6.958 -3.178 -2.149 1.00 90.06 106 GLN A C 1
ATOM 818 O O . GLN A 1 106 ? -7.640 -2.348 -1.545 1.00 90.06 106 GLN A O 1
ATOM 823 N N . VAL A 1 107 ? -5.629 -3.055 -2.241 1.00 90.31 107 VAL A N 1
ATOM 824 C CA . VAL A 1 107 ? -4.855 -1.978 -1.600 1.00 90.31 107 VAL A CA 1
ATOM 825 C C . VAL A 1 107 ? -5.168 -0.633 -2.250 1.00 90.31 107 VAL A C 1
ATOM 827 O O . VAL A 1 107 ? -5.320 0.376 -1.558 1.00 90.31 107 VAL A O 1
ATOM 830 N N . LEU A 1 108 ? -5.300 -0.612 -3.578 1.00 87.75 108 LEU A N 1
ATOM 831 C CA . LEU A 1 108 ? -5.646 0.585 -4.336 1.00 87.75 108 LEU A CA 1
ATOM 832 C C . LEU A 1 108 ? -7.038 1.115 -3.966 1.00 87.75 108 LEU A C 1
ATOM 834 O O . LEU A 1 108 ? -7.224 2.324 -3.817 1.00 87.75 108 LEU A O 1
ATOM 838 N N . ASN A 1 109 ? -8.011 0.226 -3.782 1.00 88.81 109 ASN A N 1
ATOM 839 C CA . ASN A 1 109 ? -9.355 0.595 -3.352 1.00 88.81 109 ASN A CA 1
ATOM 840 C C . ASN A 1 109 ? -9.330 1.213 -1.951 1.00 88.81 109 ASN A C 1
ATOM 842 O O . ASN A 1 109 ? -9.902 2.284 -1.739 1.00 88.81 109 ASN A O 1
ATOM 846 N N . PHE A 1 110 ? -8.590 0.605 -1.022 1.00 92.06 110 PHE A N 1
ATOM 847 C CA . PHE A 1 110 ? -8.462 1.138 0.330 1.00 92.06 110 PHE A CA 1
ATOM 848 C C . PHE A 1 110 ? -7.742 2.496 0.366 1.00 92.06 110 PHE A C 1
ATOM 850 O O . PHE A 1 110 ? -8.235 3.444 0.980 1.00 92.06 110 PHE A O 1
ATOM 857 N N . ILE A 1 111 ? -6.614 2.653 -0.340 1.00 89.94 111 ILE A N 1
ATOM 858 C CA . ILE A 1 111 ? -5.865 3.921 -0.319 1.00 89.94 111 ILE A CA 1
ATOM 859 C C . ILE 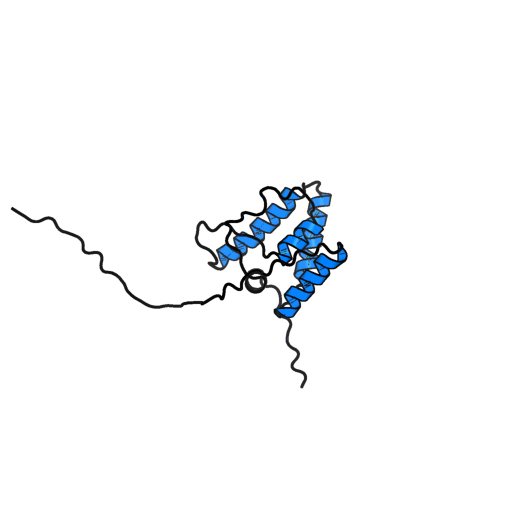A 1 111 ? -6.659 5.074 -0.954 1.00 89.94 111 ILE A C 1
ATOM 861 O O . ILE A 1 111 ? -6.559 6.217 -0.507 1.00 89.94 111 ILE A O 1
ATOM 865 N N . ARG A 1 112 ? -7.489 4.783 -1.966 1.00 87.56 112 ARG A N 1
ATOM 866 C CA . ARG A 1 112 ? -8.420 5.755 -2.563 1.00 87.56 112 ARG A CA 1
ATOM 867 C C . ARG A 1 112 ? -9.508 6.188 -1.605 1.00 87.56 112 ARG A C 1
ATOM 869 O O . ARG A 1 112 ? -9.930 7.339 -1.668 1.00 87.56 112 ARG A O 1
ATOM 876 N N . HIS A 1 113 ? -9.948 5.285 -0.738 1.00 89.56 113 HIS A N 1
ATOM 877 C CA . HIS A 1 113 ? -10.944 5.608 0.264 1.00 89.56 113 HIS A CA 1
ATOM 878 C C . HIS A 1 113 ? -10.400 6.618 1.289 1.00 89.56 113 HIS A C 1
ATOM 880 O O . HIS A 1 113 ? -11.015 7.657 1.520 1.00 89.56 113 HIS A O 1
ATOM 886 N N . ILE A 1 114 ? -9.214 6.359 1.848 1.00 92.56 114 ILE A N 1
ATOM 887 C CA . ILE A 1 114 ? -8.623 7.196 2.912 1.00 92.56 114 ILE A CA 1
ATOM 888 C C . ILE A 1 114 ? -7.935 8.469 2.392 1.00 92.56 114 ILE A C 1
ATOM 890 O O . ILE A 1 114 ? -7.814 9.460 3.113 1.00 92.56 114 ILE A O 1
ATOM 894 N N . ALA A 1 115 ? -7.493 8.475 1.134 1.00 89.62 115 ALA A N 1
ATOM 895 C CA . ALA A 1 115 ? -6.953 9.642 0.449 1.00 89.62 115 ALA A CA 1
ATOM 896 C C . ALA A 1 115 ? -7.689 9.820 -0.888 1.00 89.62 115 ALA A C 1
ATOM 898 O O . ALA A 1 115 ? -7.155 9.407 -1.917 1.00 89.62 115 ALA A O 1
ATOM 899 N N . PRO A 1 116 ? -8.892 10.426 -0.908 1.00 87.12 116 PRO A N 1
ATOM 900 C CA . PRO A 1 116 ? -9.699 10.574 -2.120 1.00 87.12 116 PRO A CA 1
ATOM 901 C C . PRO A 1 116 ? -9.142 11.658 -3.046 1.00 87.12 116 PRO A C 1
ATOM 903 O O . PRO A 1 116 ? -8.612 12.667 -2.596 1.00 87.12 116 PRO A O 1
ATOM 906 N N . GLY A 1 117 ? -9.236 11.479 -4.361 1.00 75.12 117 GLY A N 1
ATOM 907 C CA . GLY A 1 117 ? -8.821 12.496 -5.331 1.00 75.12 117 GLY A CA 1
ATOM 908 C C . GLY A 1 117 ? -8.822 11.966 -6.756 1.00 75.12 117 GLY A C 1
ATOM 909 O O . GLY A 1 117 ? -9.089 10.787 -6.963 1.00 75.12 117 GLY A O 1
ATOM 910 N N . ASP A 1 118 ? -8.487 12.829 -7.713 1.00 66.31 118 ASP A N 1
ATOM 911 C CA . ASP A 1 118 ? -8.575 12.496 -9.135 1.00 66.31 118 ASP A CA 1
ATOM 912 C C . ASP A 1 118 ? -7.694 11.285 -9.488 1.00 66.31 118 ASP A C 1
ATOM 914 O O . ASP A 1 118 ? -6.509 11.242 -9.147 1.00 66.31 118 ASP A O 1
ATOM 918 N N . VAL A 1 119 ? -8.320 10.276 -10.094 1.00 60.25 119 VAL A N 1
ATOM 919 C CA . VAL A 1 119 ? -7.741 8.957 -10.404 1.00 60.25 119 VAL A CA 1
ATOM 920 C C . VAL A 1 119 ? -7.093 8.953 -11.790 1.00 60.25 119 VAL A C 1
ATOM 922 O O . VAL A 1 119 ? -6.267 8.089 -12.098 1.00 60.25 119 VAL A O 1
ATOM 925 N N . LYS A 1 120 ? -7.458 9.926 -12.631 1.00 53.78 120 LYS A N 1
ATOM 926 C CA . LYS A 1 120 ? -7.030 10.018 -14.023 1.00 53.78 120 LYS A CA 1
ATOM 927 C C . LYS A 1 120 ? -5.501 10.178 -14.086 1.00 53.78 120 LYS A C 1
ATOM 929 O O . LYS A 1 120 ? -4.965 11.240 -13.777 1.00 53.78 120 LYS A O 1
ATOM 934 N N . GLY A 1 121 ? -4.805 9.098 -14.450 1.00 55.19 121 GLY A N 1
ATOM 935 C CA . GLY A 1 121 ? -3.340 9.031 -14.555 1.00 55.19 121 GLY A CA 1
ATOM 936 C C . GLY A 1 121 ? -2.599 8.398 -13.368 1.00 55.19 121 GLY A C 1
ATOM 937 O O . GLY A 1 121 ? -1.373 8.448 -13.344 1.00 55.19 121 GLY A O 1
ATOM 938 N N . GLU A 1 122 ? -3.299 7.826 -12.381 1.00 58.47 122 GLU A N 1
ATOM 939 C CA . GLU A 1 122 ? -2.660 7.088 -11.274 1.00 58.47 122 GLU A CA 1
ATOM 940 C C . GLU A 1 122 ? -2.633 5.573 -11.466 1.00 58.47 122 GLU A C 1
ATOM 942 O O . GLU A 1 122 ? -1.772 4.908 -10.898 1.00 58.47 122 GLU A O 1
ATOM 947 N N . ILE A 1 123 ? -3.568 5.032 -12.249 1.00 57.44 123 ILE A N 1
ATOM 948 C CA . ILE A 1 123 ? -3.475 3.660 -12.745 1.00 57.44 123 ILE A CA 1
ATOM 949 C C . ILE A 1 123 ? -2.769 3.739 -14.086 1.00 57.44 123 ILE A C 1
ATOM 951 O O . ILE A 1 123 ? -3.252 4.410 -14.998 1.00 57.44 123 ILE A O 1
ATOM 955 N N . ARG A 1 124 ? -1.632 3.069 -14.185 1.00 64.81 124 ARG A N 1
ATOM 956 C CA . ARG A 1 124 ? -1.040 2.725 -15.467 1.00 64.81 124 ARG A CA 1
ATOM 957 C C . ARG A 1 124 ? -1.562 1.346 -15.833 1.00 64.81 124 ARG A C 1
ATOM 959 O O . ARG A 1 124 ? -1.336 0.396 -15.090 1.00 64.81 124 ARG A O 1
ATOM 966 N N . GLU A 1 125 ? -2.361 1.274 -16.892 1.00 59.31 125 GLU A N 1
ATOM 967 C CA . GLU A 1 125 ? -3.004 0.031 -17.349 1.00 59.31 125 GLU A CA 1
ATOM 968 C C . GLU A 1 125 ? -1.970 -1.018 -17.790 1.00 59.31 125 GLU A C 1
ATOM 970 O O . GLU A 1 125 ? -2.231 -2.215 -17.743 1.00 59.31 125 GLU A O 1
ATOM 975 N N . ASP A 1 126 ? -0.777 -0.560 -18.162 1.00 66.88 126 ASP A N 1
ATOM 976 C CA . ASP A 1 126 ? 0.397 -1.330 -18.559 1.00 66.88 126 ASP A CA 1
ATOM 977 C C . ASP A 1 126 ? 1.367 -1.637 -17.404 1.00 66.88 126 ASP A C 1
ATOM 979 O O . ASP A 1 126 ? 2.376 -2.314 -17.612 1.00 66.88 126 ASP A O 1
ATOM 983 N N . ALA A 1 127 ? 1.083 -1.177 -16.181 1.00 79.19 127 ALA A N 1
ATOM 984 C CA . ALA A 1 127 ? 1.969 -1.427 -15.053 1.00 79.19 127 ALA A CA 1
ATOM 985 C C . ALA A 1 127 ? 1.938 -2.891 -14.595 1.00 79.19 127 ALA A C 1
ATOM 987 O O . ALA A 1 127 ? 0.896 -3.543 -14.510 1.00 79.19 127 ALA A O 1
ATOM 988 N N . TYR A 1 128 ? 3.108 -3.380 -14.200 1.00 80.94 128 TYR A N 1
ATOM 989 C CA . TYR A 1 128 ? 3.302 -4.672 -13.573 1.00 80.94 128 TYR A CA 1
ATOM 990 C C . TYR A 1 128 ? 2.549 -4.729 -12.240 1.00 80.94 128 TYR A C 1
ATOM 992 O O . TYR A 1 128 ? 2.920 -4.091 -11.248 1.00 80.94 128 TYR A O 1
ATOM 1000 N N . SER A 1 129 ? 1.463 -5.496 -12.218 1.00 80.88 129 SER A N 1
ATOM 1001 C CA . SER A 1 129 ? 0.705 -5.766 -11.002 1.00 80.88 129 SER A CA 1
ATOM 1002 C C . SER A 1 129 ? 1.203 -7.047 -10.340 1.00 80.88 129 SER A C 1
ATOM 1004 O O . SER A 1 129 ? 1.570 -8.017 -11.005 1.00 80.88 129 SER A O 1
ATOM 1006 N N . VAL A 1 130 ? 1.202 -7.054 -9.011 1.00 86.38 130 VAL A N 1
ATOM 1007 C CA . VAL A 1 130 ? 1.511 -8.234 -8.199 1.00 86.38 130 VAL A CA 1
ATOM 1008 C C . VAL A 1 130 ? 0.274 -8.651 -7.423 1.00 86.38 130 VAL A C 1
ATOM 1010 O O . VAL A 1 130 ? -0.549 -7.814 -7.048 1.00 86.38 130 VAL A O 1
ATOM 1013 N N . SER A 1 131 ? 0.159 -9.943 -7.124 1.00 91.81 131 SER A N 1
ATOM 1014 C CA . SER A 1 131 ? -0.923 -10.423 -6.268 1.00 91.81 131 SER A CA 1
ATOM 1015 C C . SER A 1 131 ? -0.813 -9.837 -4.858 1.00 91.81 131 SER A C 1
ATOM 1017 O O . SER A 1 131 ? 0.281 -9.528 -4.371 1.00 91.81 131 SER A O 1
ATOM 1019 N N . LEU A 1 132 ? -1.949 -9.748 -4.160 1.00 93.06 132 LEU A N 1
ATOM 1020 C CA . LEU A 1 132 ? -1.991 -9.309 -2.763 1.00 93.06 132 LEU A CA 1
ATOM 1021 C C . LEU A 1 132 ? -1.052 -10.147 -1.875 1.00 93.06 132 LEU A C 1
ATOM 1023 O O . LEU A 1 132 ? -0.398 -9.620 -0.983 1.00 93.06 132 LEU A O 1
ATOM 1027 N N . LYS A 1 133 ? -0.890 -11.438 -2.179 1.00 94.00 133 LYS A N 1
ATOM 1028 C CA . LYS A 1 133 ? 0.047 -12.330 -1.485 1.00 94.00 133 LYS A CA 1
ATOM 1029 C C . LYS A 1 133 ? 1.506 -11.919 -1.651 1.00 94.00 133 LYS A C 1
ATOM 1031 O O . LYS A 1 133 ? 2.252 -11.912 -0.674 1.00 94.00 133 LYS A O 1
ATOM 1036 N N . VAL A 1 134 ? 1.926 -11.579 -2.870 1.00 93.12 134 VAL A N 1
ATOM 1037 C CA . VAL A 1 134 ? 3.287 -11.079 -3.120 1.00 93.12 134 VAL A CA 1
ATOM 1038 C C . VAL A 1 134 ? 3.479 -9.731 -2.432 1.00 93.12 134 VAL A C 1
ATOM 1040 O O . VAL A 1 134 ? 4.492 -9.532 -1.769 1.00 93.12 134 VAL A O 1
ATOM 1043 N N . PHE A 1 135 ? 2.482 -8.848 -2.509 1.00 93.81 135 PHE A N 1
ATOM 1044 C CA . PHE A 1 135 ? 2.482 -7.568 -1.803 1.00 93.81 135 PHE A CA 1
ATOM 1045 C C . PHE A 1 135 ? 2.715 -7.739 -0.295 1.00 93.81 135 PHE A C 1
ATOM 1047 O O . PHE A 1 135 ? 3.624 -7.114 0.254 1.00 93.81 135 PHE A O 1
ATOM 1054 N N . CYS A 1 136 ? 1.958 -8.624 0.363 1.00 94.81 136 CYS A N 1
ATOM 1055 C CA . CYS A 1 136 ? 2.097 -8.885 1.795 1.00 94.81 136 CYS A CA 1
ATOM 1056 C C . CYS A 1 136 ? 3.492 -9.399 2.158 1.00 94.81 136 CYS A C 1
ATOM 1058 O O . CYS A 1 136 ? 4.103 -8.897 3.097 1.00 94.81 136 CYS A O 1
ATOM 1060 N N . LYS A 1 137 ? 4.031 -10.348 1.382 1.00 94.25 137 LYS A N 1
ATOM 1061 C CA . LYS A 1 137 ? 5.383 -10.883 1.604 1.00 94.25 137 LYS A CA 1
ATOM 1062 C C . LYS A 1 137 ? 6.472 -9.830 1.443 1.00 94.25 137 LYS A C 1
ATOM 1064 O O . LYS A 1 137 ? 7.447 -9.835 2.180 1.00 94.25 137 LYS A O 1
ATOM 1069 N N . VAL A 1 138 ? 6.330 -8.949 0.459 1.00 93.81 138 VAL A N 1
ATOM 1070 C CA . VAL A 1 138 ? 7.335 -7.927 0.139 1.00 93.81 138 VAL A CA 1
ATOM 1071 C C . VAL A 1 138 ? 7.387 -6.837 1.198 1.00 93.81 138 VAL A C 1
ATOM 1073 O O . VAL A 1 138 ? 8.468 -6.341 1.505 1.00 93.81 138 VAL A O 1
ATOM 1076 N N . LEU A 1 139 ? 6.233 -6.487 1.763 1.00 93.69 139 LEU A N 1
ATOM 1077 C CA . LEU A 1 139 ? 6.132 -5.544 2.873 1.00 93.69 139 LEU A CA 1
ATOM 1078 C C . LEU A 1 139 ? 6.341 -6.196 4.245 1.00 93.69 139 LEU A C 1
ATOM 1080 O O . LEU A 1 139 ? 6.111 -5.536 5.256 1.00 93.69 139 LEU A O 1
ATOM 1084 N N . ASP A 1 140 ? 6.760 -7.466 4.271 1.00 94.12 140 ASP A N 1
ATOM 1085 C CA . ASP A 1 140 ? 6.982 -8.250 5.483 1.00 94.12 140 ASP A CA 1
ATOM 1086 C C . ASP A 1 140 ? 5.765 -8.179 6.444 1.00 94.12 140 ASP A C 1
ATOM 1088 O O . ASP A 1 140 ? 5.906 -8.053 7.662 1.00 94.12 140 ASP A O 1
ATOM 1092 N N . ILE A 1 141 ? 4.544 -8.227 5.884 1.00 94.38 141 ILE A N 1
ATOM 1093 C CA . ILE A 1 141 ? 3.301 -8.273 6.666 1.00 94.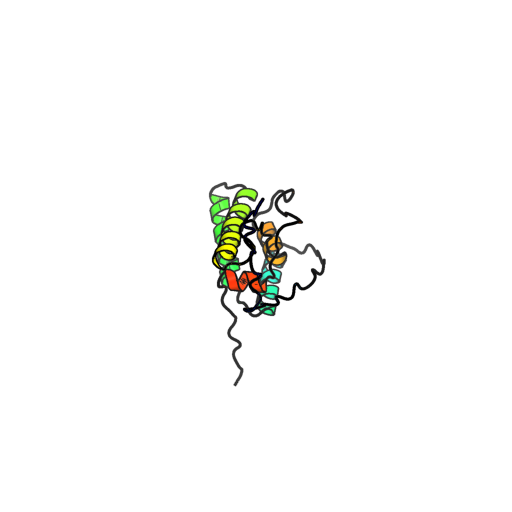38 141 ILE A CA 1
ATOM 1094 C C . ILE A 1 141 ? 3.279 -9.595 7.452 1.00 94.38 141 ILE A C 1
ATOM 1096 O O . ILE A 1 141 ? 3.560 -10.641 6.862 1.00 94.38 141 ILE A O 1
ATOM 1100 N N . PRO A 1 142 ? 2.945 -9.584 8.758 1.00 93.56 142 PRO A N 1
ATOM 1101 C CA . PRO A 1 142 ? 2.940 -10.796 9.567 1.00 93.56 142 PRO A CA 1
ATOM 1102 C C . PRO A 1 142 ? 1.993 -11.856 9.005 1.00 93.56 142 PRO A C 1
ATOM 1104 O O . PRO A 1 142 ? 0.842 -11.564 8.682 1.00 93.56 142 PRO A O 1
ATOM 1107 N N . GLU A 1 143 ? 2.455 -13.101 8.926 1.00 93.00 143 GLU A N 1
ATOM 1108 C CA . GLU A 1 143 ? 1.574 -14.235 8.659 1.00 93.00 143 GLU A CA 1
ATOM 1109 C C . GLU A 1 143 ? 0.762 -14.558 9.915 1.00 93.00 143 GLU A C 1
ATOM 1111 O O . GLU A 1 143 ? 1.265 -14.508 11.044 1.00 93.00 143 GLU A O 1
ATOM 1116 N N . ARG A 1 144 ? -0.511 -14.903 9.731 1.00 86.06 144 ARG A N 1
ATOM 1117 C CA . ARG A 1 144 ? -1.343 -15.354 10.839 1.00 86.06 144 ARG A CA 1
ATOM 1118 C C . ARG A 1 144 ? -0.875 -16.755 11.206 1.00 86.06 144 ARG A C 1
ATOM 1120 O O . ARG A 1 144 ? -1.008 -17.680 10.404 1.00 86.06 144 ARG A O 1
ATOM 1127 N N . GLN A 1 145 ? -0.315 -16.917 12.405 1.00 75.19 145 GLN A N 1
ATOM 1128 C CA . GLN A 1 145 ? 0.002 -18.248 12.914 1.00 75.19 145 GLN A CA 1
ATOM 1129 C C . GLN A 1 145 ? -1.294 -19.056 12.898 1.00 75.19 145 GLN A C 1
ATOM 1131 O O . GLN A 1 145 ? -2.267 -18.704 13.570 1.00 75.19 145 GLN A O 1
ATOM 1136 N N . LYS A 1 146 ? -1.335 -20.112 12.079 1.00 63.88 146 LYS A N 1
ATOM 1137 C CA . LYS A 1 146 ? -2.372 -21.126 12.209 1.00 63.88 146 LYS A CA 1
ATOM 1138 C C . LYS A 1 146 ? -2.127 -21.738 13.576 1.00 63.88 146 LYS A C 1
ATOM 1140 O O . LYS A 1 146 ? -1.196 -22.519 13.729 1.00 63.88 146 LYS A O 1
ATOM 1145 N N . ASN A 1 147 ? -2.905 -21.323 14.570 1.00 56.69 147 ASN A N 1
ATOM 1146 C CA . ASN A 1 147 ? -3.009 -22.091 15.795 1.00 56.69 147 ASN A CA 1
ATOM 1147 C C . ASN A 1 147 ? -3.527 -23.459 15.361 1.00 56.69 147 ASN A C 1
ATOM 1149 O O . ASN A 1 147 ? -4.711 -23.617 15.061 1.00 56.69 147 ASN A O 1
ATOM 1153 N N . GLU A 1 148 ? -2.608 -24.411 15.228 1.00 51.50 148 GLU A N 1
ATOM 1154 C CA . GLU A 1 148 ? -2.929 -25.824 15.214 1.00 51.50 148 GLU A CA 1
ATOM 1155 C C . GLU A 1 148 ? -3.670 -26.073 16.526 1.00 51.50 148 GLU A C 1
ATOM 1157 O O . GLU A 1 148 ? -3.089 -26.047 17.610 1.00 51.50 148 GLU A O 1
ATOM 1162 N N . LEU A 1 149 ? -4.994 -26.178 16.422 1.00 49.56 149 LEU A N 1
ATOM 1163 C CA . LEU 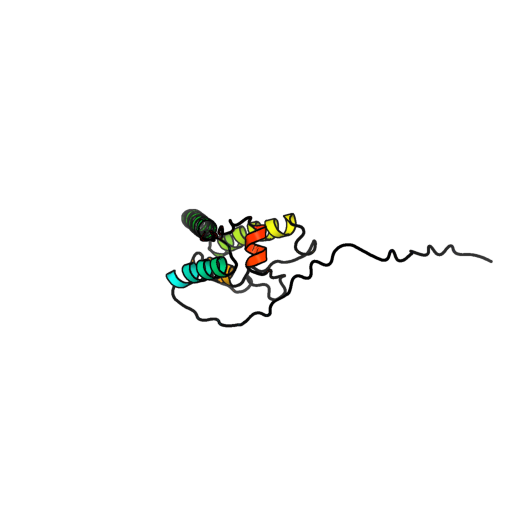A 1 149 ? -5.835 -26.737 17.465 1.00 49.56 149 LEU A CA 1
ATOM 1164 C C . LEU A 1 149 ? -5.339 -28.171 17.689 1.00 49.56 149 LEU A C 1
ATOM 1166 O O . LEU A 1 149 ? -5.658 -29.060 16.901 1.00 49.56 149 LEU A O 1
ATOM 1170 N N . LEU A 1 150 ? -4.497 -28.342 18.710 1.00 42.09 150 LEU A N 1
ATOM 1171 C CA . LEU A 1 150 ? -4.278 -29.613 19.398 1.00 42.09 150 LEU A CA 1
ATOM 1172 C C . LEU A 1 150 ? -5.489 -29.924 20.282 1.00 42.09 150 LEU A C 1
ATOM 1174 O O . LEU A 1 150 ? -5.988 -28.980 20.940 1.00 42.09 150 LEU A O 1
#

Sequence (150 aa):
MGPRGIFLLKPASILRSAVRIEAEALSEDSNARSGSDSKQVLLEDMEAIGFDGSSFVKNLEASVADRQKRGKPPRKIRYVHYCQWAHALLKKDIGGEDAEFGFPCQVLNFIRHIAPGDVKGEIREDAYSVSLKVFCKVLDIPERQKNELL

Secondary structure (DSSP, 8-state):
---------------S------------------HHHHHHHHHHHHHHTTB-THHHHHHHHHHHHHHHHTT--HHHHHHHHHHHHHHHHHTTT-S-TT--EE--HHHHHHHHHHS----TTTS-TTSEE--HHHHHHHTTPPB-------